Protein AF-A0AA39KQR2-F1 (afdb_monomer_lite)

Secondary structure (DSSP, 8-state):
-HHHHHHHHHHHHHHHTS--TTS-SS--SPPPPGGGS-HHHHHHHHHHHHTTS---S--------S--S--GGGTT-HHHHHHHHHS-GGGS-HHHHHHHHHHHHHTTTT--

Foldseek 3Di:
DVVVVVVVVVVVVVVVPPDDPPCDDPCNDPDDPPVPQDPVNVVVVVVVVCVVDVPDDDDPPPPDDDPPLDQVVCVPVVVVVVVLVPDDPVPRDPSRVVSVVVVVVVVVPPDD

pLDDT: mean 71.36, std 16.62, range [38.12, 95.31]

Organism: NCBI:txid144406

Structure (mmCIF, N/CA/C/O backbone):
data_AF-A0AA39KQR2-F1
#
_entry.id   AF-A0AA39KQR2-F1
#
loop_
_atom_site.group_PDB
_atom_site.id
_atom_site.type_symbol
_atom_site.label_atom_id
_atom_site.label_alt_id
_atom_site.label_comp_id
_atom_site.label_asym_id
_atom_site.label_entity_id
_atom_site.label_seq_id
_atom_site.pdbx_PDB_ins_code
_atom_site.Cartn_x
_atom_site.Cartn_y
_atom_site.Cartn_z
_atom_site.occupancy
_atom_site.B_iso_or_equiv
_atom_site.auth_seq_id
_atom_site.auth_comp_id
_atom_site.auth_asym_id
_atom_site.auth_atom_id
_atom_site.pdbx_PDB_model_num
ATOM 1 N N . MET A 1 1 ? -23.023 8.725 54.018 1.00 78.56 1 MET A N 1
ATOM 2 C CA . MET A 1 1 ? -22.204 7.817 53.188 1.00 78.56 1 MET A CA 1
ATOM 3 C C . MET A 1 1 ? -22.596 7.853 51.709 1.00 78.56 1 MET A C 1
ATOM 5 O O . MET A 1 1 ? -21.742 8.182 50.901 1.00 78.56 1 MET A O 1
ATOM 9 N N . ILE A 1 2 ? -23.868 7.631 51.344 1.00 88.56 2 ILE 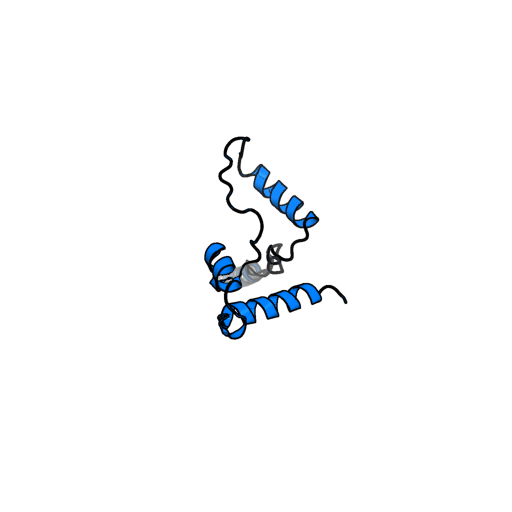A N 1
ATOM 10 C CA . ILE A 1 2 ? -24.309 7.490 49.935 1.00 88.56 2 ILE A CA 1
ATOM 11 C C . ILE A 1 2 ? -23.970 8.683 49.009 1.00 88.56 2 ILE A C 1
ATOM 13 O O . ILE A 1 2 ? -23.574 8.495 47.866 1.00 88.56 2 ILE A O 1
ATOM 17 N N . LYS A 1 3 ? -24.040 9.918 49.521 1.00 87.31 3 LYS A N 1
ATOM 18 C CA . LYS A 1 3 ? -23.725 11.153 48.778 1.00 87.31 3 LYS A CA 1
ATOM 19 C C . LYS A 1 3 ? -22.254 11.271 48.358 1.00 87.31 3 LYS A C 1
ATOM 21 O O . LYS A 1 3 ? -21.972 11.803 47.293 1.00 87.31 3 LYS A O 1
ATOM 26 N N . TYR A 1 4 ? -21.332 10.730 49.153 1.00 92.88 4 TYR A N 1
ATOM 27 C CA . TYR A 1 4 ? -19.907 10.703 48.807 1.00 92.88 4 TYR A CA 1
ATOM 28 C C . TYR A 1 4 ? -19.604 9.627 47.759 1.00 92.88 4 TYR A C 1
ATOM 30 O O . TYR A 1 4 ? -18.784 9.850 46.875 1.00 92.88 4 TYR A O 1
ATOM 38 N N . LEU A 1 5 ? -20.327 8.501 47.808 1.00 93.12 5 LEU A N 1
ATOM 39 C CA . LEU A 1 5 ? -20.242 7.442 46.802 1.00 93.12 5 LEU A CA 1
ATOM 40 C C . LEU A 1 5 ? -20.707 7.941 45.425 1.00 93.12 5 LEU A C 1
ATOM 42 O O . LEU A 1 5 ? -20.034 7.707 44.427 1.00 93.12 5 LEU A O 1
ATOM 46 N N . ALA A 1 6 ? -21.819 8.681 45.380 1.00 93.50 6 ALA A N 1
ATOM 47 C CA . ALA A 1 6 ? -22.321 9.280 44.145 1.00 93.50 6 ALA A CA 1
ATOM 48 C C . ALA A 1 6 ? -21.319 10.281 43.545 1.00 93.50 6 ALA A C 1
ATOM 50 O O . ALA A 1 6 ? -21.057 10.250 42.346 1.00 93.50 6 ALA A O 1
ATOM 51 N N . LEU A 1 7 ? -20.708 11.122 44.387 1.00 93.69 7 LEU A N 1
ATOM 52 C CA . LEU A 1 7 ? -19.705 12.097 43.955 1.00 93.69 7 LEU A CA 1
ATOM 53 C C . LEU A 1 7 ? -18.461 11.400 43.374 1.00 93.69 7 LEU A C 1
ATOM 55 O O . LEU A 1 7 ? -17.980 11.793 42.316 1.00 93.69 7 LEU A O 1
ATOM 59 N N . MET A 1 8 ? -18.000 10.317 44.010 1.00 92.50 8 MET A N 1
ATOM 60 C CA . MET A 1 8 ? -16.871 9.516 43.524 1.00 92.50 8 MET A CA 1
ATOM 61 C C . MET A 1 8 ? -17.183 8.777 42.210 1.00 92.50 8 MET A C 1
ATOM 63 O O . MET A 1 8 ? -16.323 8.658 41.342 1.00 92.50 8 MET A O 1
ATOM 67 N N . ALA A 1 9 ? -18.414 8.291 42.036 1.00 93.81 9 ALA A N 1
ATOM 68 C CA . ALA A 1 9 ? -18.832 7.639 40.796 1.00 93.81 9 ALA A CA 1
ATOM 69 C C . ALA A 1 9 ? -18.896 8.631 39.623 1.00 93.81 9 ALA A C 1
ATOM 71 O O . ALA A 1 9 ? -18.437 8.320 38.525 1.00 93.81 9 ALA A O 1
ATOM 72 N N . VAL A 1 10 ? -19.410 9.843 39.857 1.00 94.44 10 VAL A N 1
ATOM 73 C CA . VAL A 1 10 ? -19.481 10.897 38.833 1.00 94.44 10 VAL A CA 1
ATOM 74 C C . VAL A 1 10 ? -18.084 11.320 38.385 1.00 94.44 10 VAL A C 1
ATOM 76 O O . VAL A 1 10 ? -17.832 11.405 37.184 1.00 94.44 10 VAL A O 1
ATOM 79 N N . THR A 1 11 ? -17.151 11.534 39.318 1.00 91.00 11 THR A N 1
ATOM 80 C CA . THR A 1 11 ? -15.771 11.884 38.951 1.00 91.00 11 THR A CA 1
ATOM 81 C C . THR A 1 11 ? -15.091 10.761 38.173 1.00 91.00 11 THR A C 1
ATOM 83 O O . THR A 1 11 ? -14.400 11.036 37.195 1.00 91.00 11 THR A O 1
ATOM 86 N N . PHE A 1 12 ? -15.343 9.499 38.528 1.00 90.94 12 PHE A N 1
ATOM 87 C CA . PHE A 1 12 ? -14.806 8.344 37.810 1.00 90.94 12 PHE A CA 1
ATOM 88 C C . PHE A 1 12 ? -15.325 8.246 36.363 1.00 90.94 12 PHE A C 1
ATOM 90 O O . PHE A 1 12 ? -14.536 8.069 35.434 1.00 90.94 12 PHE A O 1
ATOM 97 N N . VAL A 1 13 ? -16.630 8.439 36.145 1.00 90.38 13 VAL A N 1
ATOM 98 C CA . VAL A 1 13 ? -17.233 8.443 34.796 1.00 90.38 13 VAL A CA 1
ATOM 99 C C . VAL A 1 13 ? -16.682 9.585 33.938 1.00 90.38 13 VAL A C 1
ATOM 101 O O . VAL A 1 13 ? -16.398 9.389 32.754 1.00 90.38 13 VAL A O 1
ATOM 104 N N . LEU A 1 14 ? -16.472 10.766 34.527 1.00 89.06 14 LEU A N 1
ATOM 105 C CA . LEU A 1 14 ? -15.884 11.908 33.823 1.00 89.06 14 LEU A CA 1
ATOM 106 C C . LEU A 1 14 ? -14.429 11.650 33.405 1.00 89.06 14 LEU A C 1
ATOM 108 O O . LEU A 1 14 ? -14.041 12.058 32.313 1.00 89.06 14 LEU A O 1
ATOM 112 N N . VAL A 1 15 ? -13.639 10.938 34.219 1.00 84.69 15 VAL A N 1
ATOM 113 C CA . VAL A 1 15 ? -12.253 10.558 33.879 1.00 84.69 15 VAL A CA 1
ATOM 114 C C . VAL A 1 15 ? -12.216 9.547 32.732 1.00 84.69 15 VAL A C 1
ATOM 116 O O . VAL A 1 15 ? -11.448 9.723 31.787 1.00 84.69 15 VAL A O 1
ATOM 119 N N . LEU A 1 16 ? -13.084 8.532 32.752 1.00 82.12 16 LEU A N 1
ATOM 120 C CA . LEU A 1 16 ? -13.175 7.554 31.659 1.00 82.12 16 LEU A CA 1
ATOM 121 C C . LEU A 1 16 ? -13.664 8.170 30.336 1.00 82.12 16 LEU A C 1
ATOM 123 O O . LEU A 1 16 ? -13.391 7.634 29.265 1.00 82.12 16 LEU A O 1
ATOM 127 N N . SER A 1 17 ? -14.343 9.315 30.401 1.00 79.50 17 SER A N 1
ATOM 128 C CA . SER A 1 17 ? -14.866 10.024 29.228 1.00 79.50 17 SER A CA 1
ATOM 129 C C . SER A 1 17 ? -13.845 10.952 28.553 1.00 79.50 17 SER A C 1
ATOM 131 O O . SER A 1 17 ? -14.170 11.568 27.541 1.00 79.50 17 SER A O 1
ATOM 133 N N . GLN A 1 18 ? -12.615 11.074 29.074 1.00 78.50 18 GLN A N 1
ATOM 134 C CA . GLN A 1 18 ? -11.658 12.079 28.590 1.00 78.50 18 GLN A CA 1
ATOM 135 C C . GLN A 1 18 ? -11.131 11.819 27.169 1.00 78.50 18 GLN A C 1
ATOM 137 O O . GLN A 1 18 ? -10.761 12.785 26.498 1.00 78.50 18 GLN A O 1
ATOM 142 N N . ARG A 1 19 ? -11.116 10.569 26.666 1.00 70.62 19 ARG A N 1
ATOM 143 C CA . ARG A 1 19 ? -10.818 10.295 25.245 1.00 70.62 19 ARG A CA 1
ATOM 144 C C . ARG A 1 19 ? -11.085 8.842 24.821 1.00 70.62 19 ARG A C 1
ATOM 146 O O . ARG A 1 19 ? -10.560 7.934 25.462 1.00 70.62 19 ARG A O 1
ATOM 153 N N . PRO A 1 20 ? -11.778 8.589 23.695 1.00 71.81 20 PRO A N 1
ATOM 154 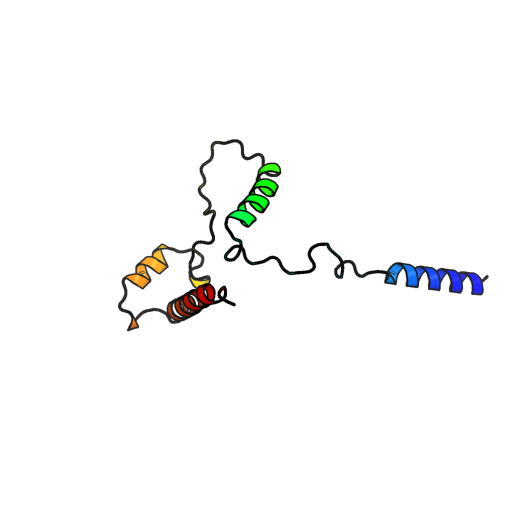C CA . PRO A 1 20 ? -11.816 7.261 23.090 1.00 71.81 20 PRO A CA 1
ATOM 155 C C . PRO A 1 20 ? -10.417 6.831 22.605 1.00 71.81 20 PRO A C 1
ATOM 157 O O . PRO A 1 20 ? -9.697 7.662 22.041 1.00 71.81 20 PRO A O 1
ATOM 160 N N . PRO A 1 21 ? -10.044 5.543 22.722 1.00 66.19 21 PRO A N 1
ATOM 161 C CA . PRO A 1 21 ? -8.718 5.040 22.338 1.00 66.19 21 PRO A CA 1
ATOM 162 C C . PRO A 1 21 ? -8.405 5.181 20.838 1.00 66.19 21 PRO A C 1
ATOM 164 O O . PRO A 1 21 ? -7.245 5.140 20.441 1.00 66.19 21 PRO A O 1
ATOM 167 N N . TYR A 1 22 ? -9.423 5.382 19.998 1.00 65.12 22 TYR A N 1
ATOM 168 C CA . TYR A 1 22 ? -9.284 5.539 18.548 1.00 65.12 22 TYR A CA 1
ATOM 169 C C . TYR A 1 22 ? -9.287 7.004 18.078 1.00 65.12 22 TYR A C 1
ATOM 171 O O . TYR A 1 22 ? -8.772 7.299 17.006 1.00 65.12 22 TYR A O 1
ATOM 179 N N . ALA A 1 23 ? -9.803 7.952 18.869 1.00 64.19 23 ALA A N 1
ATOM 180 C CA . ALA A 1 23 ? -9.949 9.362 18.471 1.00 64.19 23 ALA A CA 1
ATOM 181 C C . ALA A 1 23 ? -8.667 10.192 18.711 1.00 64.19 23 ALA A C 1
ATOM 183 O O . ALA A 1 23 ? -8.701 11.404 18.961 1.00 64.19 2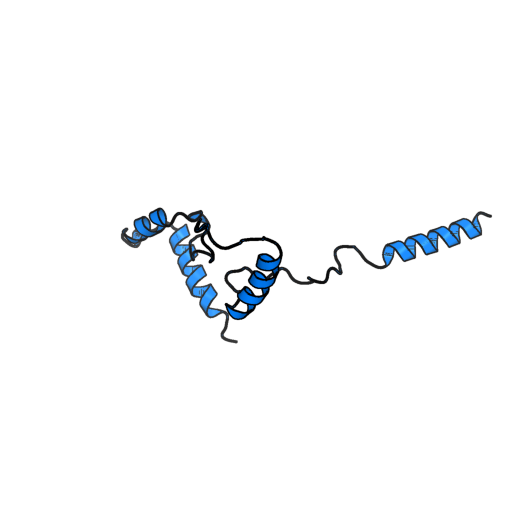3 ALA A O 1
ATOM 184 N N . GLY A 1 24 ? -7.503 9.542 18.723 1.00 55.91 24 GLY A N 1
ATOM 185 C CA . GLY A 1 24 ? -6.295 10.197 19.197 1.00 55.91 24 GLY A CA 1
ATOM 186 C C . GLY A 1 24 ? -4.962 9.504 19.052 1.00 55.91 24 GLY A C 1
ATOM 187 O O . GLY A 1 24 ? -3.981 10.063 19.544 1.00 55.91 24 GLY A O 1
ATOM 188 N N . SER A 1 25 ? -4.896 8.350 18.391 1.00 62.75 25 SER A N 1
ATOM 189 C CA . SER A 1 25 ? -3.600 7.815 17.990 1.00 62.75 25 SER A CA 1
ATOM 190 C C . SER A 1 25 ? -2.946 8.802 17.010 1.00 62.75 25 SER A C 1
ATOM 192 O O . SER A 1 25 ? -3.630 9.526 16.282 1.00 62.75 25 SER A O 1
ATOM 194 N N . GLY A 1 26 ? -1.614 8.909 17.036 1.00 66.06 26 GLY A N 1
ATOM 195 C CA . GLY A 1 26 ? -0.865 9.904 16.252 1.00 66.06 26 GLY A CA 1
ATOM 196 C C . GLY A 1 26 ? -1.147 9.871 14.743 1.00 66.06 26 GLY A C 1
ATOM 197 O O . GLY A 1 26 ? -0.942 10.873 14.066 1.00 66.06 26 GLY A O 1
ATOM 198 N N . ASN A 1 27 ? -1.709 8.771 14.238 1.00 61.56 27 ASN A N 1
ATOM 199 C CA . ASN A 1 27 ? -2.097 8.596 12.844 1.00 61.56 27 ASN A CA 1
ATOM 200 C C . ASN A 1 27 ? -3.580 8.929 12.653 1.00 61.56 27 ASN A C 1
ATOM 202 O O . ASN A 1 27 ? -4.432 8.050 12.563 1.00 61.56 27 ASN A O 1
ATOM 206 N N . ARG A 1 28 ? -3.885 10.231 12.608 1.00 58.72 28 ARG A N 1
ATOM 207 C CA . ARG A 1 28 ? -5.253 10.751 12.408 1.00 58.72 28 ARG A CA 1
ATOM 208 C C . ARG A 1 28 ? -5.799 10.522 10.997 1.00 58.72 28 ARG A C 1
ATOM 210 O O . ARG A 1 28 ? -6.999 10.668 10.790 1.00 58.72 28 ARG A O 1
ATOM 217 N N . TYR A 1 29 ? -4.931 10.181 10.050 1.00 60.88 29 TYR A N 1
ATOM 218 C CA . TYR A 1 29 ? -5.284 9.939 8.659 1.00 60.88 29 TYR A CA 1
ATOM 219 C C . TYR A 1 29 ? -4.868 8.524 8.256 1.00 60.88 29 TYR A C 1
ATOM 221 O O . TYR A 1 29 ? -3.826 8.048 8.720 1.00 60.88 29 TYR A O 1
ATOM 229 N N . PRO A 1 30 ? -5.666 7.841 7.415 1.00 63.75 30 PRO A N 1
ATOM 230 C CA . PRO A 1 30 ? -5.249 6.575 6.832 1.00 63.75 30 PRO A CA 1
ATOM 231 C C . PRO A 1 30 ? -3.927 6.771 6.085 1.00 63.75 30 PRO A C 1
ATOM 233 O O . PRO A 1 30 ? -3.713 7.803 5.447 1.00 63.75 30 PRO A O 1
ATOM 236 N N . ALA A 1 31 ? -3.034 5.786 6.191 1.00 69.12 31 ALA A N 1
ATOM 237 C CA . ALA A 1 31 ? -1.775 5.815 5.464 1.00 69.12 31 ALA A CA 1
ATOM 238 C C . ALA A 1 31 ? -2.048 5.912 3.957 1.00 69.12 31 ALA A C 1
ATOM 240 O O . ALA A 1 31 ? -2.953 5.263 3.427 1.00 69.12 31 ALA A O 1
ATOM 241 N N . VAL A 1 32 ? -1.257 6.738 3.278 1.00 67.56 32 VAL A N 1
ATOM 242 C CA . VAL A 1 32 ? -1.286 6.850 1.822 1.00 67.56 32 VAL A CA 1
ATOM 243 C C . VAL A 1 32 ? -0.872 5.500 1.233 1.00 67.56 32 VAL A C 1
ATOM 245 O O . VAL A 1 32 ? 0.085 4.888 1.711 1.00 67.56 32 VAL A O 1
ATOM 248 N N . LEU A 1 33 ? -1.606 5.009 0.227 1.00 68.06 33 LEU A N 1
ATOM 249 C CA . LEU A 1 33 ? -1.267 3.736 -0.415 1.00 68.06 33 LEU A CA 1
ATOM 250 C C . LEU A 1 33 ? 0.186 3.778 -0.923 1.00 68.06 33 LEU A C 1
ATOM 252 O O . LEU A 1 33 ? 0.584 4.808 -1.471 1.00 68.06 33 LEU A O 1
ATOM 256 N N . PRO A 1 34 ? 0.954 2.676 -0.815 1.00 65.06 34 PRO A N 1
ATOM 257 C CA . PRO A 1 34 ? 2.367 2.629 -1.203 1.00 65.06 34 PRO A CA 1
ATOM 258 C C . PRO A 1 34 ? 2.669 3.174 -2.603 1.00 65.06 34 PRO A C 1
ATOM 260 O O . PRO A 1 34 ? 3.709 3.780 -2.816 1.00 65.06 34 PRO A O 1
ATOM 263 N N . GLN A 1 35 ? 1.727 3.019 -3.534 1.00 63.56 35 GLN A N 1
ATOM 264 C CA . GLN A 1 35 ? 1.797 3.531 -4.906 1.00 63.56 35 GLN A CA 1
ATOM 265 C C . GLN A 1 35 ? 1.859 5.066 -5.039 1.00 63.56 35 GLN A C 1
ATOM 267 O O . GLN A 1 35 ? 2.204 5.562 -6.104 1.00 63.56 35 GLN A O 1
ATOM 272 N N . TYR A 1 36 ? 1.512 5.822 -3.994 1.00 62.00 36 TYR A N 1
ATOM 273 C CA . TYR A 1 36 ? 1.591 7.290 -3.987 1.00 62.00 36 TYR A CA 1
ATOM 274 C C . TYR A 1 36 ? 2.650 7.819 -3.017 1.00 62.00 36 TYR A C 1
ATOM 276 O O . TYR A 1 36 ? 2.754 9.028 -2.811 1.00 62.00 36 TYR A O 1
ATOM 284 N N . ILE A 1 37 ? 3.420 6.925 -2.395 1.00 68.31 37 ILE A N 1
ATOM 285 C CA . ILE A 1 37 ? 4.562 7.315 -1.579 1.00 68.31 37 ILE A CA 1
ATOM 286 C C . ILE A 1 37 ? 5.679 7.689 -2.554 1.00 68.31 37 ILE A C 1
ATOM 288 O O . ILE A 1 37 ? 6.093 6.873 -3.376 1.00 68.31 37 ILE A O 1
ATOM 292 N N . THR A 1 38 ? 6.162 8.929 -2.490 1.00 66.06 38 THR A N 1
ATOM 293 C CA . THR A 1 38 ? 7.323 9.329 -3.291 1.00 66.06 38 THR A CA 1
ATOM 294 C C . THR A 1 38 ? 8.557 8.533 -2.848 1.00 66.06 38 THR A C 1
ATOM 296 O O . THR A 1 38 ? 8.664 8.168 -1.672 1.00 66.06 38 THR A O 1
ATOM 299 N N . PRO A 1 39 ? 9.526 8.267 -3.742 1.00 60.31 39 PRO A N 1
ATOM 300 C CA . PRO A 1 39 ? 10.714 7.475 -3.404 1.00 60.31 39 PRO A CA 1
ATOM 301 C C . PRO A 1 39 ? 11.475 8.011 -2.173 1.00 60.31 39 PRO A C 1
ATOM 303 O O . PRO A 1 39 ? 12.020 7.232 -1.393 1.00 60.31 39 PRO A O 1
ATOM 306 N N . GLU A 1 40 ? 11.422 9.324 -1.929 1.00 58.94 40 GLU A N 1
ATOM 307 C CA . GLU A 1 40 ? 11.995 9.993 -0.751 1.00 58.94 40 GLU A CA 1
ATOM 308 C C . GLU A 1 40 ? 11.284 9.624 0.570 1.00 58.94 40 GLU A C 1
ATOM 310 O O . GLU A 1 40 ? 11.921 9.429 1.605 1.00 58.94 40 GLU A O 1
ATOM 315 N N . GLN A 1 41 ? 9.955 9.475 0.554 1.00 58.53 41 GLN A N 1
ATOM 316 C CA . GLN A 1 41 ? 9.162 9.068 1.723 1.00 58.53 41 GLN A CA 1
ATOM 317 C C . GLN A 1 41 ? 9.255 7.555 1.981 1.00 58.53 41 GLN A C 1
ATOM 319 O O . GLN A 1 41 ? 9.184 7.096 3.128 1.00 58.53 41 GLN A O 1
ATOM 324 N N . GLN A 1 42 ? 9.470 6.771 0.922 1.00 57.56 42 GLN A N 1
ATOM 325 C CA . GLN A 1 42 ? 9.621 5.322 1.007 1.00 57.56 42 GLN A CA 1
ATOM 326 C C . GLN A 1 42 ? 10.925 4.938 1.727 1.00 57.56 42 GLN A C 1
ATOM 328 O O . GLN A 1 42 ? 10.906 4.065 2.594 1.00 57.56 42 GLN A O 1
ATOM 333 N N . GLN A 1 43 ? 12.029 5.651 1.473 1.00 55.00 43 GLN A N 1
ATOM 334 C CA . GLN A 1 43 ? 13.321 5.440 2.150 1.00 55.00 43 GLN A CA 1
ATOM 335 C C . GLN A 1 43 ? 13.256 5.654 3.676 1.00 55.00 43 GLN A C 1
ATOM 337 O O . GLN A 1 43 ? 13.872 4.900 4.436 1.00 55.00 43 GLN A O 1
ATOM 342 N N . ASN A 1 44 ? 12.456 6.616 4.148 1.00 54.81 44 ASN A N 1
ATOM 343 C CA . ASN A 1 44 ? 12.242 6.850 5.585 1.00 54.81 44 ASN A CA 1
ATOM 344 C C . ASN A 1 44 ? 11.413 5.740 6.258 1.00 54.81 44 ASN A C 1
ATOM 346 O O . ASN A 1 44 ? 11.576 5.470 7.446 1.00 54.81 44 ASN A O 1
ATOM 350 N N . THR A 1 45 ? 10.554 5.054 5.498 1.00 56.53 45 THR A N 1
ATOM 351 C CA . THR A 1 45 ? 9.785 3.904 6.002 1.00 56.53 45 THR A CA 1
ATOM 352 C C . THR A 1 45 ? 10.638 2.632 5.990 1.00 56.53 45 THR A C 1
ATOM 354 O O . THR A 1 45 ? 10.656 1.881 6.965 1.00 56.53 45 THR A O 1
ATOM 357 N N . ILE A 1 46 ? 11.408 2.425 4.917 1.00 54.44 46 ILE A N 1
ATOM 358 C CA . ILE A 1 46 ? 12.304 1.275 4.745 1.00 54.44 46 ILE A CA 1
ATOM 359 C C . ILE A 1 46 ? 13.416 1.277 5.805 1.00 54.44 46 ILE A C 1
ATOM 361 O O . ILE A 1 46 ? 13.681 0.241 6.401 1.00 54.44 46 ILE A O 1
ATOM 365 N N . SER A 1 47 ? 14.014 2.427 6.130 1.00 53.88 47 SER A N 1
ATOM 366 C CA . SER A 1 47 ? 15.043 2.516 7.185 1.00 53.88 47 SER A CA 1
ATOM 367 C C . SER A 1 47 ? 14.513 2.170 8.587 1.00 53.88 47 SER A C 1
ATOM 369 O O . SER A 1 47 ? 15.225 1.566 9.390 1.00 53.88 47 SER A O 1
ATOM 371 N N . SER A 1 48 ? 13.241 2.467 8.874 1.00 54.75 48 SER A N 1
ATOM 372 C CA . SER A 1 48 ? 12.580 2.081 10.131 1.00 54.75 48 SER A CA 1
ATOM 373 C C . SER A 1 48 ? 12.297 0.571 10.222 1.00 54.75 48 SER A C 1
ATOM 375 O O . SER A 1 48 ? 12.353 -0.005 11.312 1.00 54.75 48 SER A O 1
ATOM 377 N N . ILE A 1 49 ? 12.031 -0.079 9.082 1.00 58.84 49 ILE A N 1
ATOM 378 C CA . ILE A 1 49 ? 11.759 -1.524 8.981 1.00 58.84 49 ILE A CA 1
ATOM 379 C C . ILE A 1 49 ? 13.065 -2.334 8.950 1.00 58.84 49 ILE A C 1
ATOM 381 O O . ILE A 1 49 ? 13.174 -3.334 9.661 1.00 58.84 49 ILE A O 1
ATOM 385 N N . ASN A 1 50 ? 14.084 -1.867 8.222 1.00 52.97 50 ASN A N 1
ATOM 386 C CA . ASN A 1 50 ? 15.400 -2.510 8.125 1.00 52.97 50 ASN A CA 1
ATOM 387 C C . ASN A 1 50 ? 16.121 -2.578 9.478 1.00 52.97 50 ASN A C 1
ATOM 389 O O . ASN A 1 50 ? 16.852 -3.523 9.738 1.00 52.97 50 ASN A O 1
ATOM 393 N N . ASN A 1 51 ? 15.864 -1.631 10.384 1.00 56.59 51 ASN A N 1
ATOM 394 C CA . ASN A 1 51 ? 16.403 -1.689 11.747 1.00 56.59 51 ASN A CA 1
ATOM 395 C C . ASN A 1 51 ? 15.667 -2.683 12.668 1.00 56.59 51 ASN A C 1
ATOM 397 O O . ASN A 1 51 ? 16.122 -2.927 13.784 1.00 56.59 51 ASN A O 1
ATOM 401 N N . ARG A 1 52 ? 14.521 -3.241 12.251 1.00 60.22 52 ARG A N 1
ATOM 402 C CA . ARG A 1 52 ? 13.737 -4.212 13.040 1.00 60.22 52 ARG A CA 1
ATOM 403 C C . ARG A 1 52 ? 13.857 -5.644 12.538 1.00 60.22 52 ARG A C 1
ATOM 405 O O . ARG A 1 52 ? 13.619 -6.566 13.314 1.00 60.22 52 ARG A O 1
ATOM 412 N N . ILE A 1 53 ? 14.222 -5.833 11.275 1.00 58.16 53 ILE A N 1
ATOM 413 C CA . ILE A 1 53 ? 14.492 -7.146 10.699 1.00 58.16 53 ILE A CA 1
ATOM 414 C C . ILE A 1 53 ? 15.997 -7.205 10.475 1.00 58.16 53 ILE A C 1
ATOM 416 O O . ILE A 1 53 ? 16.522 -6.479 9.643 1.00 58.16 53 ILE A O 1
ATOM 420 N N . ASN A 1 54 ? 16.691 -8.040 11.247 1.00 48.75 54 ASN A N 1
ATOM 421 C CA . ASN A 1 54 ? 18.129 -8.272 11.116 1.00 48.75 54 ASN A CA 1
ATOM 422 C C . ASN A 1 54 ? 18.423 -9.045 9.816 1.00 48.75 54 ASN A C 1
ATOM 424 O O . ASN A 1 54 ? 18.764 -10.227 9.847 1.00 48.75 54 ASN A O 1
ATOM 428 N N . ILE A 1 55 ? 18.202 -8.396 8.672 1.00 57.34 55 ILE A N 1
ATOM 429 C CA . ILE A 1 55 ? 18.575 -8.892 7.352 1.00 57.34 55 ILE A CA 1
ATOM 430 C C . ILE A 1 55 ? 20.045 -8.528 7.182 1.00 57.34 55 ILE A C 1
ATOM 432 O O . ILE A 1 55 ? 20.389 -7.505 6.594 1.00 57.34 55 ILE A O 1
ATOM 436 N N . ASN A 1 56 ? 20.915 -9.350 7.761 1.00 51.9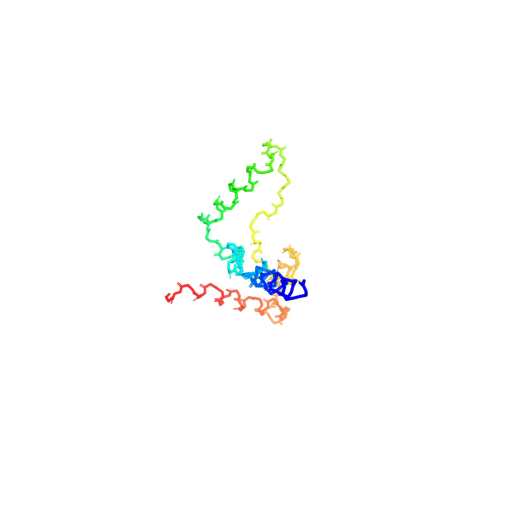7 56 ASN A N 1
ATOM 437 C CA . ASN A 1 56 ? 22.285 -9.398 7.282 1.00 51.97 56 ASN A CA 1
ATOM 438 C C . ASN A 1 56 ? 22.244 -9.916 5.842 1.00 51.97 56 ASN A C 1
ATOM 440 O O . ASN A 1 56 ? 21.498 -10.848 5.531 1.00 51.97 56 ASN A O 1
ATOM 444 N N . GLU A 1 57 ? 22.991 -9.225 4.987 1.00 63.34 57 GLU A N 1
ATOM 445 C CA . GLU A 1 57 ? 23.215 -9.516 3.575 1.00 63.34 57 GLU A CA 1
ATOM 446 C C . GLU A 1 57 ? 23.389 -11.022 3.322 1.00 63.34 57 GLU A C 1
ATOM 448 O O . GLU A 1 57 ? 24.009 -11.710 4.125 1.00 63.34 57 GLU A O 1
ATOM 453 N N . GLU A 1 58 ? 22.878 -11.493 2.178 1.00 51.41 58 GLU A N 1
ATOM 454 C CA . GLU A 1 58 ? 22.877 -12.890 1.691 1.00 51.41 58 GLU A CA 1
ATOM 455 C C . GLU A 1 58 ? 21.604 -13.708 1.973 1.00 51.41 58 GLU A C 1
ATOM 457 O O . GLU A 1 58 ? 21.619 -14.766 2.591 1.00 51.41 58 GLU A O 1
ATOM 462 N N . ASN A 1 59 ? 20.477 -13.262 1.413 1.00 44.12 59 ASN A N 1
ATOM 463 C CA . ASN A 1 59 ? 19.550 -14.169 0.731 1.00 44.12 59 ASN A CA 1
ATOM 464 C C . ASN A 1 59 ? 18.648 -13.363 -0.205 1.00 44.12 59 ASN A C 1
ATOM 466 O O . ASN A 1 59 ? 17.673 -12.735 0.202 1.00 44.12 59 ASN A O 1
ATOM 470 N N . THR A 1 60 ? 18.991 -13.374 -1.491 1.00 48.62 60 THR A N 1
ATOM 471 C CA . THR A 1 60 ? 18.189 -12.806 -2.578 1.00 48.62 60 THR A CA 1
ATOM 472 C C . THR A 1 60 ? 16.996 -13.721 -2.875 1.00 48.62 60 THR A C 1
ATOM 474 O O . THR A 1 60 ? 16.897 -14.304 -3.950 1.00 48.62 60 THR A O 1
ATOM 477 N N . SER A 1 61 ? 16.067 -13.870 -1.930 1.00 44.19 61 SER A N 1
ATOM 478 C CA . SER A 1 61 ? 14.679 -14.154 -2.290 1.00 44.19 61 SER A CA 1
ATOM 479 C C . SER A 1 61 ? 14.067 -12.815 -2.667 1.00 44.19 61 SER A C 1
ATOM 481 O O . SER A 1 61 ? 13.628 -12.057 -1.803 1.00 44.19 61 SER A O 1
ATOM 483 N N . SER A 1 62 ? 14.127 -12.496 -3.957 1.00 47.62 62 SER A N 1
ATOM 484 C CA . SER A 1 62 ? 13.422 -11.383 -4.581 1.00 47.62 62 SER A CA 1
ATOM 485 C C . SER A 1 62 ? 11.910 -11.573 -4.425 1.00 47.62 62 SER A C 1
ATOM 487 O O . SER A 1 62 ? 11.199 -11.908 -5.370 1.00 47.62 62 SER A O 1
ATOM 489 N N . GLU A 1 63 ? 11.403 -11.341 -3.214 1.00 48.69 63 GLU A N 1
ATOM 490 C CA . GLU A 1 63 ? 10.078 -10.758 -3.083 1.00 48.69 63 GLU A CA 1
ATOM 491 C C . GLU A 1 63 ? 10.093 -9.444 -3.867 1.00 48.69 63 GLU A C 1
ATOM 493 O O . GLU A 1 63 ? 11.058 -8.675 -3.750 1.00 48.69 63 GLU A O 1
ATOM 498 N N . PRO A 1 64 ? 9.075 -9.176 -4.696 1.00 42.16 64 PRO A N 1
ATOM 499 C CA . PRO A 1 64 ? 9.004 -7.919 -5.401 1.00 42.16 64 PRO A CA 1
ATOM 500 C C . PRO A 1 64 ? 8.738 -6.827 -4.363 1.00 42.16 64 PRO A C 1
ATOM 502 O O . PRO A 1 64 ? 7.609 -6.574 -3.949 1.00 42.16 64 PRO A O 1
ATOM 505 N N . SER A 1 65 ? 9.814 -6.166 -3.941 1.00 46.44 65 SER A N 1
ATOM 506 C CA . SER A 1 65 ? 9.747 -4.755 -3.605 1.00 46.44 65 SER A CA 1
ATOM 507 C C . SER A 1 65 ? 9.181 -4.024 -4.829 1.00 46.44 65 SER A C 1
ATOM 509 O O . SER A 1 65 ? 9.398 -4.456 -5.956 1.00 46.44 65 SER A O 1
ATOM 511 N N . PHE A 1 66 ? 8.438 -2.942 -4.602 1.00 45.00 66 PHE A N 1
ATOM 512 C CA . PHE A 1 66 ? 7.618 -2.191 -5.569 1.00 45.00 66 PHE A CA 1
ATOM 513 C C . PHE A 1 66 ? 6.199 -2.753 -5.762 1.00 45.00 66 PHE A C 1
ATOM 515 O O . PHE A 1 66 ? 6.029 -3.954 -5.967 1.00 45.00 66 PHE A O 1
ATOM 522 N N . PRO A 1 67 ? 5.152 -1.900 -5.731 1.00 50.62 67 PRO A N 1
ATOM 523 C CA . PRO A 1 67 ? 3.866 -2.310 -6.258 1.00 50.62 67 PRO A CA 1
ATOM 524 C C . PRO A 1 67 ? 4.102 -2.538 -7.745 1.00 50.62 67 PRO A C 1
ATOM 526 O O . PRO A 1 67 ? 4.314 -1.601 -8.511 1.00 50.62 67 PRO A O 1
ATOM 529 N N . ILE A 1 68 ? 4.172 -3.805 -8.133 1.00 54.34 68 ILE A N 1
ATOM 530 C CA . ILE A 1 68 ? 4.112 -4.189 -9.529 1.00 54.34 68 ILE A CA 1
ATOM 531 C C . ILE A 1 68 ? 2.842 -3.518 -10.063 1.00 54.34 68 ILE A C 1
ATOM 533 O O . ILE A 1 68 ? 1.762 -3.760 -9.524 1.00 54.34 68 ILE A O 1
ATOM 537 N N . ASP A 1 69 ? 3.003 -2.613 -11.031 1.00 62.78 69 ASP A N 1
ATOM 538 C CA . ASP A 1 69 ? 1.945 -1.771 -11.598 1.00 62.78 69 ASP A CA 1
ATOM 539 C C . ASP A 1 69 ? 1.011 -2.634 -12.452 1.00 62.78 69 ASP A C 1
ATOM 541 O O . ASP A 1 69 ? 1.034 -2.662 -13.686 1.00 62.78 69 ASP A O 1
ATOM 545 N N . LEU A 1 70 ? 0.304 -3.508 -11.747 1.00 70.25 70 LEU A N 1
ATOM 546 C CA . LEU A 1 70 ? -0.504 -4.577 -12.274 1.00 70.25 70 LEU A CA 1
ATOM 547 C C . LEU A 1 70 ? -1.930 -4.408 -11.755 1.00 70.25 70 LEU A C 1
ATOM 549 O O . LEU A 1 70 ? -2.150 -3.983 -10.617 1.00 70.25 70 LEU A O 1
ATOM 553 N N . PRO A 1 71 ? -2.910 -4.798 -12.575 1.00 74.50 71 PRO A N 1
ATOM 554 C CA . PRO A 1 71 ? -4.290 -4.924 -12.145 1.00 74.50 71 PRO A CA 1
ATOM 555 C C . PRO A 1 71 ? -4.413 -5.792 -10.896 1.00 74.50 71 PRO A C 1
ATOM 557 O O . PRO A 1 71 ? -3.827 -6.874 -10.828 1.00 74.50 71 PRO A O 1
ATOM 560 N N . ILE A 1 72 ? -5.226 -5.352 -9.934 1.00 72.56 72 ILE A N 1
ATOM 561 C CA . ILE A 1 72 ? -5.496 -6.117 -8.709 1.00 72.56 72 ILE A CA 1
ATOM 562 C C . ILE A 1 72 ? -6.148 -7.468 -9.042 1.00 72.56 72 ILE A C 1
ATOM 564 O O . ILE A 1 72 ? -5.862 -8.481 -8.409 1.00 72.56 72 ILE A O 1
ATOM 568 N N . GLU A 1 73 ? -6.944 -7.504 -10.112 1.00 75.25 73 GLU A N 1
ATOM 569 C CA . GLU A 1 73 ? -7.618 -8.688 -10.644 1.00 75.25 73 GLU A CA 1
ATOM 570 C C . GLU A 1 73 ? -6.654 -9.691 -11.289 1.00 75.25 73 GLU A C 1
ATOM 572 O O . GLU A 1 73 ? -7.000 -10.863 -11.427 1.00 75.25 73 GLU A O 1
ATOM 577 N N . ALA A 1 74 ? -5.442 -9.265 -11.662 1.00 79.19 74 ALA A N 1
ATOM 578 C CA . ALA A 1 74 ? -4.407 -10.177 -12.138 1.00 79.19 74 ALA A CA 1
ATOM 579 C C . ALA A 1 74 ? -3.721 -10.927 -10.988 1.00 79.19 74 ALA A C 1
ATOM 581 O O . ALA A 1 74 ? -2.944 -11.841 -11.247 1.00 79.19 74 ALA A O 1
ATOM 582 N N . GLY A 1 75 ? -3.970 -10.545 -9.727 1.00 77.38 75 GLY A N 1
ATOM 583 C CA . GLY A 1 75 ? -3.396 -11.209 -8.554 1.00 77.38 75 GLY A CA 1
ATOM 584 C C . GLY A 1 75 ? -1.862 -11.223 -8.531 1.00 77.38 75 GLY A C 1
ATOM 585 O O . GLY A 1 75 ? -1.275 -12.094 -7.900 1.00 77.38 75 GLY A O 1
ATOM 586 N N . GLY A 1 76 ? -1.211 -10.304 -9.254 1.00 74.12 76 GLY A N 1
ATOM 587 C CA . GLY A 1 76 ? 0.243 -10.288 -9.444 1.00 74.12 76 GLY A CA 1
ATOM 588 C C . GLY A 1 76 ? 0.772 -11.192 -10.569 1.00 74.12 76 GLY A C 1
ATOM 589 O O . GLY A 1 76 ? 1.985 -11.246 -10.769 1.00 74.12 76 GLY A O 1
ATOM 590 N N . ASP A 1 77 ? -0.087 -11.870 -11.341 1.00 82.38 77 ASP A N 1
ATOM 591 C CA . ASP A 1 77 ? 0.335 -12.700 -12.476 1.00 82.38 77 ASP A CA 1
ATOM 592 C C . ASP A 1 77 ? 0.706 -11.846 -13.699 1.00 82.38 77 ASP A C 1
ATOM 594 O O . ASP A 1 77 ? -0.129 -11.415 -14.504 1.00 82.38 77 ASP A O 1
ATOM 598 N N . ILE A 1 78 ? 2.008 -11.629 -13.867 1.00 82.44 78 ILE A N 1
ATOM 599 C CA . ILE A 1 78 ? 2.545 -10.855 -14.984 1.00 82.44 78 ILE A CA 1
ATOM 600 C C . ILE A 1 78 ? 2.461 -11.585 -16.330 1.00 82.44 78 ILE A C 1
ATOM 602 O O . ILE A 1 78 ? 2.366 -10.938 -17.377 1.00 82.44 78 ILE A O 1
ATOM 606 N N . ASN A 1 79 ? 2.448 -12.921 -16.331 1.00 87.81 79 ASN A N 1
ATOM 607 C CA . ASN A 1 79 ? 2.360 -13.708 -17.561 1.00 87.81 79 ASN A CA 1
ATOM 608 C C . ASN A 1 79 ? 0.966 -13.594 -18.174 1.00 87.81 79 ASN A C 1
ATOM 610 O O . ASN A 1 79 ? 0.837 -13.473 -19.396 1.00 87.81 79 ASN A O 1
ATOM 614 N N . LEU A 1 80 ? -0.066 -13.553 -17.328 1.00 87.50 80 LEU A N 1
ATOM 615 C CA . LEU A 1 80 ? -1.433 -13.277 -17.754 1.00 87.50 80 LEU A CA 1
ATOM 616 C C . LEU A 1 80 ? -1.535 -11.913 -18.447 1.00 87.50 80 LEU A C 1
ATOM 618 O O . LEU A 1 80 ? -2.079 -11.819 -19.547 1.00 87.50 80 LEU A O 1
ATOM 622 N N . ILE A 1 81 ? -0.957 -10.868 -17.850 1.00 87.88 81 ILE A N 1
ATOM 623 C CA . ILE A 1 81 ? -0.947 -9.520 -18.435 1.00 87.88 81 ILE A CA 1
ATOM 624 C C . ILE A 1 81 ? -0.197 -9.489 -19.764 1.00 87.88 81 ILE A C 1
ATOM 626 O O . ILE A 1 81 ? -0.689 -8.917 -20.739 1.00 87.88 81 ILE A O 1
ATOM 630 N N . ASN A 1 82 ? 0.965 -10.134 -19.837 1.00 88.94 82 ASN A N 1
ATOM 631 C CA . ASN A 1 82 ? 1.729 -10.220 -21.077 1.00 88.94 82 ASN A CA 1
ATOM 632 C C . ASN A 1 82 ? 0.954 -10.966 -22.168 1.00 88.94 82 ASN A C 1
ATOM 634 O O . ASN A 1 82 ? 0.944 -10.520 -23.312 1.00 88.94 82 ASN A O 1
ATOM 638 N N . LYS A 1 83 ? 0.225 -12.030 -21.818 1.00 91.50 83 LYS A N 1
ATOM 639 C CA . LYS A 1 83 ? -0.657 -12.747 -22.746 1.00 91.50 83 LYS A CA 1
ATOM 640 C C . LYS A 1 83 ? -1.802 -11.865 -23.239 1.00 91.50 83 LYS A C 1
ATOM 642 O O . LYS A 1 83 ? -2.035 -11.808 -24.442 1.00 91.50 83 LYS A O 1
ATOM 647 N N . ILE A 1 84 ? -2.469 -11.133 -22.351 1.00 90.38 84 ILE A N 1
ATOM 648 C CA . ILE A 1 84 ? -3.557 -10.215 -22.724 1.00 90.38 84 ILE A CA 1
ATOM 649 C C . ILE A 1 84 ? -3.054 -9.126 -23.680 1.00 90.38 84 ILE A C 1
ATOM 651 O O . ILE A 1 84 ? -3.724 -8.823 -24.664 1.00 90.38 84 ILE A O 1
ATOM 655 N N . LYS A 1 85 ? -1.843 -8.593 -23.465 1.00 88.50 85 LYS A N 1
ATOM 656 C CA . LYS A 1 85 ? -1.222 -7.608 -24.369 1.00 88.50 85 LYS A CA 1
ATOM 657 C C . LYS A 1 85 ? -0.989 -8.137 -25.788 1.00 88.50 85 LYS A C 1
ATOM 659 O O . LYS A 1 85 ? -0.951 -7.334 -26.715 1.00 88.50 85 LYS A O 1
ATOM 664 N N . THR A 1 86 ? -0.834 -9.453 -25.970 1.00 94.69 86 THR A N 1
ATOM 665 C CA . THR A 1 86 ? -0.699 -10.053 -27.313 1.00 94.69 86 THR A CA 1
ATOM 666 C C . THR A 1 86 ? -2.020 -10.141 -28.075 1.00 94.69 86 THR A C 1
ATOM 668 O O . THR A 1 86 ? -2.009 -10.333 -29.289 1.00 94.69 86 THR A O 1
ATOM 671 N N . TRP A 1 87 ? -3.161 -10.022 -27.391 1.00 93.31 87 TRP A N 1
ATOM 672 C CA . TRP A 1 87 ? -4.474 -10.095 -28.026 1.00 93.31 87 TRP A CA 1
ATOM 673 C C . TRP A 1 87 ? -4.817 -8.785 -28.748 1.00 93.31 87 TRP A C 1
ATOM 675 O O . TRP A 1 87 ? -4.385 -7.713 -28.309 1.00 93.31 87 TRP A O 1
ATOM 685 N N . PRO A 1 88 ? -5.633 -8.838 -29.819 1.00 95.31 88 PRO A N 1
ATOM 686 C CA . PRO A 1 88 ? -6.193 -7.631 -30.416 1.00 95.31 88 PRO A CA 1
ATOM 687 C C . PRO A 1 88 ? -7.068 -6.888 -29.395 1.00 95.31 88 PRO A C 1
ATOM 689 O O . PRO A 1 88 ? -7.612 -7.493 -28.465 1.00 95.31 88 PRO A O 1
ATOM 692 N N . ARG A 1 89 ? -7.181 -5.562 -29.548 1.00 88.38 89 ARG A N 1
ATOM 693 C CA . ARG A 1 89 ? -7.760 -4.668 -28.528 1.00 88.38 89 ARG A CA 1
ATOM 694 C C . ARG A 1 89 ? -9.203 -5.035 -28.188 1.00 88.38 89 ARG A C 1
ATOM 696 O O . ARG A 1 89 ? -9.605 -4.915 -27.036 1.00 88.38 89 ARG A O 1
ATOM 703 N N . GLU A 1 90 ? -9.963 -5.487 -29.177 1.00 93.31 90 GLU A N 1
ATOM 704 C CA . GLU A 1 90 ? -11.366 -5.888 -29.016 1.00 93.31 90 GLU A CA 1
ATOM 705 C C . GLU A 1 90 ? -11.541 -7.077 -28.057 1.00 93.31 90 GLU A C 1
ATOM 707 O O . GLU A 1 90 ? -12.592 -7.220 -27.440 1.00 93.31 90 GLU A O 1
ATOM 712 N N . ASN A 1 91 ? -10.499 -7.900 -27.901 1.00 94.44 91 ASN A N 1
ATOM 713 C CA . ASN A 1 91 ? -10.519 -9.104 -27.071 1.00 94.44 91 ASN A CA 1
ATOM 714 C C . ASN A 1 91 ? -9.951 -8.873 -25.669 1.00 94.44 91 ASN A C 1
ATOM 716 O O . ASN A 1 91 ? -9.816 -9.819 -24.890 1.00 94.44 91 ASN A O 1
ATOM 720 N N . TRP A 1 92 ? -9.581 -7.640 -25.330 1.00 93.50 92 TRP A N 1
ATOM 721 C CA . TRP A 1 92 ? -9.100 -7.347 -23.990 1.00 93.50 92 TRP A CA 1
ATOM 722 C C . TRP A 1 92 ? -10.240 -7.477 -22.980 1.00 93.50 92 TRP A C 1
ATOM 724 O O . TRP A 1 92 ? -11.342 -6.978 -23.217 1.00 93.50 92 TRP A O 1
ATOM 734 N N . PRO A 1 93 ? -10.004 -8.126 -21.831 1.00 94.25 93 PRO A N 1
ATOM 735 C CA . PRO A 1 93 ? -11.042 -8.264 -20.833 1.00 94.25 93 PRO A CA 1
ATOM 736 C C . PRO A 1 93 ? -11.373 -6.898 -20.219 1.00 94.25 93 PRO A C 1
ATOM 738 O O . PRO A 1 93 ? -10.499 -6.049 -20.025 1.00 94.25 93 PRO A O 1
ATOM 741 N N . PHE A 1 94 ? -12.647 -6.692 -19.881 1.00 92.50 94 PHE A N 1
ATOM 742 C CA . PHE A 1 94 ? -13.151 -5.406 -19.388 1.00 92.50 94 PHE A CA 1
ATOM 743 C C . PHE A 1 94 ? -12.410 -4.909 -18.136 1.00 92.50 94 PHE A C 1
ATOM 745 O O . PHE A 1 94 ? -12.193 -3.710 -17.991 1.00 92.50 94 PHE A O 1
ATOM 752 N N . TRP A 1 95 ? -11.979 -5.816 -17.252 1.00 91.56 95 TRP A N 1
ATOM 753 C CA . TRP A 1 95 ? -11.220 -5.454 -16.053 1.00 91.56 95 TRP A CA 1
ATOM 754 C C . TRP A 1 95 ? -9.859 -4.843 -16.410 1.00 91.56 95 TRP A C 1
ATOM 756 O O . TRP A 1 95 ? -9.463 -3.854 -15.804 1.00 91.56 95 TRP A O 1
ATOM 766 N N . TYR A 1 96 ? -9.183 -5.353 -17.447 1.00 91.00 96 TYR A N 1
ATOM 767 C CA . TYR A 1 96 ? -7.895 -4.829 -17.909 1.00 91.00 96 TYR A CA 1
ATOM 768 C C . TYR A 1 96 ? -8.056 -3.449 -18.555 1.00 91.00 96 TYR A C 1
ATOM 770 O O . TYR A 1 96 ? -7.254 -2.546 -18.321 1.00 91.00 96 TYR A O 1
ATOM 778 N N . LEU A 1 97 ? -9.132 -3.264 -19.326 1.00 90.38 97 LEU A N 1
ATOM 779 C CA . LEU A 1 97 ? -9.510 -1.974 -19.907 1.00 90.38 97 LEU A CA 1
ATOM 780 C C . LEU A 1 97 ? -9.816 -0.926 -18.828 1.00 90.38 97 LEU A C 1
ATOM 782 O O . LEU A 1 97 ? -9.258 0.170 -18.875 1.00 90.38 97 LEU A O 1
ATOM 786 N N . ASN A 1 98 ? -10.653 -1.271 -17.847 1.00 88.06 98 ASN A N 1
ATOM 787 C CA . ASN A 1 98 ? -11.017 -0.382 -16.743 1.00 88.06 98 ASN A CA 1
ATOM 788 C C . ASN A 1 98 ? -9.806 -0.033 -15.880 1.00 88.06 98 ASN A C 1
ATOM 790 O O . ASN A 1 98 ? -9.605 1.133 -15.547 1.00 88.06 98 ASN A O 1
ATOM 794 N N . TRP A 1 99 ? -8.975 -1.023 -15.551 1.00 87.50 99 TRP A N 1
ATOM 795 C CA . TRP A 1 99 ? -7.736 -0.786 -14.822 1.00 87.50 99 TRP A CA 1
ATOM 796 C C . TRP A 1 99 ? -6.836 0.205 -15.565 1.00 87.50 99 TRP A C 1
ATOM 798 O O . TRP A 1 99 ? -6.402 1.182 -14.96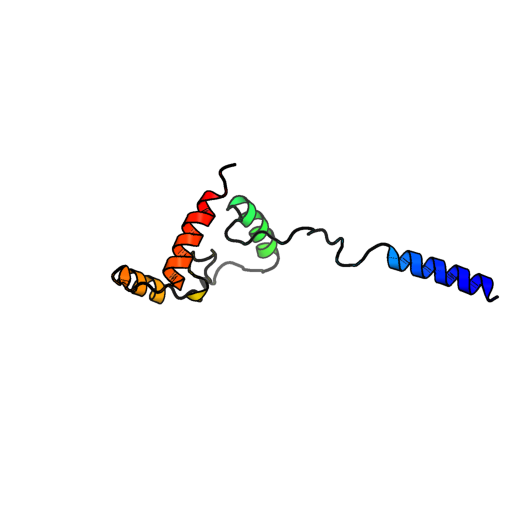5 1.00 87.50 99 TRP A O 1
ATOM 808 N N . ARG A 1 100 ? -6.638 0.024 -16.878 1.00 85.75 100 ARG A N 1
ATOM 809 C CA . ARG A 1 100 ? -5.809 0.923 -17.695 1.00 85.75 100 ARG A CA 1
ATOM 810 C C . ARG A 1 100 ? -6.341 2.359 -17.714 1.00 85.75 100 ARG A C 1
ATOM 812 O O . ARG A 1 100 ? -5.559 3.301 -17.672 1.00 85.75 100 ARG A O 1
ATOM 819 N N . GLN A 1 101 ? -7.661 2.533 -17.782 1.00 86.31 101 GLN A N 1
ATOM 820 C CA . GLN A 1 101 ? -8.290 3.858 -17.714 1.00 86.31 101 GLN A CA 1
ATOM 821 C C . GLN A 1 101 ? -8.086 4.513 -16.344 1.00 86.31 101 GLN A C 1
ATOM 823 O O . GLN A 1 101 ? -7.769 5.699 -16.257 1.00 86.31 101 GLN A O 1
ATOM 828 N N . LEU A 1 102 ? -8.258 3.740 -15.268 1.00 80.44 102 LEU A N 1
ATOM 829 C CA . LEU A 1 102 ? -8.028 4.217 -13.907 1.00 80.44 102 LEU A CA 1
ATOM 830 C C . LEU A 1 102 ? -6.564 4.591 -13.694 1.00 80.44 102 LEU A C 1
ATOM 832 O O . LEU A 1 102 ? -6.294 5.606 -13.063 1.00 80.44 102 LEU A O 1
ATOM 836 N N . ASP A 1 103 ? -5.643 3.798 -14.225 1.00 78.75 103 ASP A N 1
ATOM 837 C CA . ASP A 1 103 ? -4.209 4.058 -14.170 1.00 78.75 103 ASP A CA 1
ATOM 838 C C . ASP A 1 103 ? -3.841 5.381 -14.865 1.00 78.75 103 ASP A C 1
ATOM 840 O O . ASP A 1 103 ? -3.238 6.271 -14.260 1.00 78.75 103 ASP A O 1
ATOM 844 N N . GLU A 1 104 ? -4.361 5.603 -16.078 1.00 81.12 104 GLU A N 1
ATOM 845 C CA . GLU A 1 104 ? -4.166 6.860 -16.811 1.00 81.12 104 GLU A CA 1
ATOM 846 C C . GLU A 1 104 ? -4.702 8.089 -16.047 1.00 81.12 104 GLU A C 1
ATOM 848 O O . GLU A 1 104 ? -4.164 9.195 -16.158 1.00 81.12 104 GLU A O 1
ATOM 853 N N . HIS A 1 105 ? -5.767 7.918 -15.259 1.00 75.31 105 HIS A N 1
ATOM 854 C CA . HIS 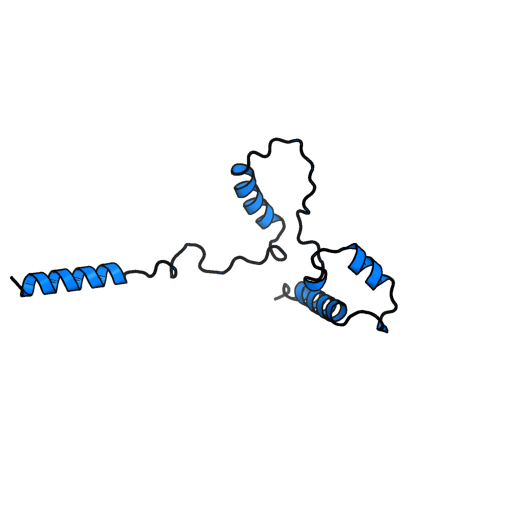A 1 105 ? -6.324 8.979 -14.419 1.00 75.31 105 HIS A CA 1
ATOM 855 C C . HIS A 1 105 ? -5.559 9.171 -13.102 1.00 75.31 105 HIS A C 1
ATOM 857 O O . HIS A 1 105 ? -5.439 10.308 -12.638 1.00 75.31 105 HIS A O 1
ATOM 863 N N . ARG A 1 106 ? -5.001 8.106 -12.510 1.00 70.25 106 ARG A N 1
ATOM 864 C CA . ARG A 1 106 ? -4.229 8.174 -11.254 1.00 70.25 106 ARG A CA 1
ATOM 865 C C . ARG A 1 106 ? -2.978 9.047 -11.397 1.00 70.25 106 ARG A C 1
ATOM 867 O O . ARG A 1 106 ? -2.671 9.797 -10.474 1.00 70.25 106 ARG A O 1
ATOM 874 N N . GLY A 1 107 ? -2.322 9.038 -12.560 1.00 60.34 107 GLY A N 1
ATOM 875 C CA . GLY A 1 107 ? -1.160 9.893 -12.851 1.00 60.34 107 GLY A CA 1
ATOM 876 C C . GLY A 1 107 ? -1.472 11.378 -13.113 1.00 60.34 107 GLY A C 1
ATOM 877 O O . GLY A 1 107 ? -0.566 12.207 -13.075 1.00 60.34 107 GLY A O 1
ATOM 878 N N . LYS A 1 108 ? -2.740 11.749 -13.354 1.00 54.03 108 LYS A N 1
ATOM 879 C CA . LYS A 1 108 ? -3.150 13.135 -13.681 1.00 54.03 108 LYS A CA 1
ATOM 880 C C . LYS A 1 108 ? -3.557 13.972 -12.455 1.00 54.03 108 LYS A C 1
ATOM 882 O O . LYS A 1 108 ? -3.843 15.155 -12.597 1.00 54.03 108 LYS A O 1
ATOM 887 N N . SER A 1 109 ? -3.558 13.395 -11.249 1.00 45.12 109 SER A N 1
ATOM 888 C CA . SER A 1 109 ? -4.055 14.046 -10.022 1.00 45.12 109 SER A CA 1
ATOM 889 C C . SER A 1 109 ? -3.052 14.980 -9.312 1.00 45.12 109 SER A C 1
ATOM 891 O O . SER A 1 109 ? -3.408 15.548 -8.283 1.00 45.12 109 SER A O 1
ATOM 893 N N . SER A 1 110 ? -1.821 15.159 -9.809 1.00 46.69 110 SER A N 1
ATOM 894 C CA . SER A 1 110 ? -0.778 15.950 -9.119 1.00 46.69 110 SER A CA 1
ATOM 895 C C . SER A 1 110 ? -0.549 17.362 -9.689 1.00 46.69 110 SER A C 1
ATOM 897 O O . SER A 1 110 ? 0.475 17.974 -9.392 1.00 46.69 110 SER A O 1
ATOM 899 N N . ALA A 1 111 ? -1.465 17.884 -10.511 1.00 40.03 111 ALA A N 1
ATOM 900 C CA . ALA A 1 111 ? -1.353 19.213 -11.120 1.00 40.03 111 ALA A CA 1
ATOM 901 C C . ALA A 1 111 ? -2.494 20.151 -10.683 1.00 40.03 111 ALA A C 1
ATOM 903 O O . ALA A 1 111 ? -3.266 20.613 -11.520 1.00 40.03 111 ALA A O 1
ATOM 904 N N . TYR A 1 112 ? -2.587 20.414 -9.377 1.00 38.12 112 TYR A N 1
ATOM 905 C CA . TYR A 1 112 ? -3.227 21.605 -8.804 1.00 38.12 112 TYR A CA 1
ATOM 906 C C . TYR A 1 112 ? -2.431 22.069 -7.588 1.00 38.12 112 TYR A C 1
ATOM 908 O O . TYR A 1 112 ? -2.082 21.196 -6.761 1.00 38.12 112 TYR A O 1
#

Sequence (112 aa):
MIKYLALMAVTFVLVLSQRPPYAGSGNRYPAVLPQYITPEQQQNTISSINNRININEENTSSEPSFPIDLPIEAGGDINLINKIKTWPRENWPFWYLNWRQLDEHRGKSSAY

Radius of gyration: 25.44 Å; chains: 1; bounding box: 48×36×84 Å